Protein AF-A0A821ULM6-F1 (afdb_monomer)

Radius of gyration: 35.35 Å; Cα contacts (8 Å, |Δi|>4): 13; chains: 1; bounding box: 85×71×81 Å

Secondary structure (DSSP, 8-state):
-------------------------------------------PPPP------------TT--------STTSSPPP----TTTS---HHHHHHHHHHHHHHHS---HHHHGGGSPPPHHHHHHHHHHHHHTPPPPHHHHHHHHHTGGGS--

Structure (mmCIF, N/CA/C/O backbone):
data_AF-A0A821ULM6-F1
#
_entry.id   AF-A0A821ULM6-F1
#
loop_
_atom_site.group_PDB
_atom_site.id
_atom_site.type_symbol
_atom_site.label_atom_id
_atom_site.label_alt_id
_atom_site.label_comp_id
_atom_site.label_asym_id
_atom_site.label_entity_id
_atom_site.label_seq_id
_atom_site.pdbx_PDB_ins_code
_atom_site.Cartn_x
_atom_site.Cartn_y
_atom_site.Cartn_z
_atom_site.occupancy
_atom_site.B_iso_or_equiv
_atom_site.auth_seq_id
_atom_site.auth_comp_id
_atom_site.auth_asym_id
_atom_site.auth_atom_id
_atom_site.pdbx_PDB_model_num
ATOM 1 N N . MET A 1 1 ? 6.178 -43.538 38.430 1.00 50.41 1 MET A N 1
ATOM 2 C CA . MET A 1 1 ? 7.259 -44.445 37.994 1.00 50.41 1 MET A CA 1
ATOM 3 C C . MET A 1 1 ? 7.510 -44.186 36.512 1.00 50.41 1 MET A C 1
ATOM 5 O O . MET A 1 1 ? 6.567 -44.249 35.739 1.00 50.41 1 MET A O 1
ATOM 9 N N . SER A 1 2 ? 8.730 -43.741 36.197 1.00 48.50 2 SER A N 1
ATOM 10 C CA . SER A 1 2 ? 9.324 -43.345 34.893 1.00 48.50 2 SER A CA 1
ATOM 11 C C . SER A 1 2 ? 9.504 -44.540 33.921 1.00 48.50 2 SER A C 1
ATOM 13 O O . SER A 1 2 ? 9.147 -45.636 34.356 1.00 48.50 2 SER A O 1
ATOM 15 N N . PRO A 1 3 ? 10.109 -44.437 32.698 1.00 58.75 3 PRO A N 1
ATOM 16 C CA . PRO A 1 3 ? 10.791 -43.320 31.976 1.00 58.75 3 PRO A CA 1
ATOM 17 C C . PRO A 1 3 ? 10.237 -43.074 30.535 1.00 58.75 3 PRO A C 1
ATOM 19 O O . PRO A 1 3 ? 9.413 -43.843 30.066 1.00 58.75 3 PRO A O 1
ATOM 22 N N . VAL A 1 4 ? 10.431 -41.969 29.791 1.00 46.97 4 VAL A N 1
ATOM 23 C CA . VAL A 1 4 ? 11.577 -41.145 29.307 1.00 46.97 4 VAL A CA 1
ATOM 24 C C . VAL A 1 4 ? 12.513 -41.826 28.288 1.00 46.97 4 VAL A C 1
ATOM 26 O O . VAL A 1 4 ? 13.500 -42.440 28.670 1.00 46.97 4 VAL A O 1
ATOM 29 N N . THR A 1 5 ? 12.256 -41.569 26.995 1.00 54.44 5 THR A N 1
ATOM 30 C CA . THR A 1 5 ? 13.203 -41.507 25.848 1.00 54.44 5 THR A CA 1
ATOM 31 C C . THR A 1 5 ? 12.596 -40.497 24.849 1.00 54.44 5 THR A C 1
ATOM 33 O O . THR A 1 5 ? 11.414 -40.609 24.552 1.00 54.44 5 THR A O 1
ATOM 36 N N . GLY A 1 6 ? 13.214 -39.436 24.328 1.00 36.00 6 GLY A N 1
ATOM 37 C CA . GLY A 1 6 ? 14.605 -39.229 23.942 1.00 36.00 6 GLY A CA 1
ATOM 38 C C . GLY A 1 6 ? 14.689 -39.121 22.410 1.00 36.00 6 GLY A C 1
ATOM 39 O O . GLY A 1 6 ? 15.092 -40.078 21.766 1.00 36.00 6 GLY A O 1
ATOM 40 N N . SER A 1 7 ? 14.279 -37.990 21.817 1.00 43.22 7 SER A N 1
ATOM 41 C CA . SER A 1 7 ? 14.539 -37.668 20.401 1.00 43.22 7 SER A CA 1
ATOM 42 C C . SER A 1 7 ? 15.030 -36.226 20.286 1.00 43.22 7 SER A C 1
ATOM 44 O O . SER A 1 7 ? 14.297 -35.258 20.481 1.00 43.22 7 SER A O 1
ATOM 46 N N . THR A 1 8 ? 16.331 -36.121 20.050 1.00 39.12 8 THR A N 1
ATOM 47 C CA . THR A 1 8 ? 17.121 -34.921 19.807 1.00 39.12 8 THR A CA 1
ATOM 48 C C . THR A 1 8 ? 17.184 -34.655 18.304 1.00 39.12 8 THR A C 1
ATOM 50 O O . THR A 1 8 ? 17.662 -35.492 17.545 1.00 39.12 8 THR A O 1
ATOM 53 N N . SER A 1 9 ? 16.797 -33.456 17.864 1.00 37.47 9 SER A N 1
ATOM 54 C CA . SER A 1 9 ? 17.169 -32.948 16.538 1.00 37.47 9 SER A CA 1
ATOM 55 C C . SER A 1 9 ? 17.687 -31.511 16.627 1.00 37.47 9 SER A C 1
ATOM 57 O O . SER A 1 9 ? 16.928 -30.557 16.770 1.00 37.47 9 SER A O 1
ATOM 59 N N . ALA A 1 10 ? 19.016 -31.423 16.555 1.00 39.31 10 ALA A N 1
ATOM 60 C CA . ALA A 1 10 ? 19.834 -30.389 15.926 1.00 39.31 10 ALA A CA 1
ATOM 61 C C . ALA A 1 10 ? 19.463 -28.907 16.140 1.00 39.31 10 ALA A C 1
ATOM 63 O O . ALA A 1 10 ? 18.713 -28.286 15.389 1.00 39.31 10 ALA A O 1
ATOM 64 N N . THR A 1 11 ? 20.174 -28.295 17.084 1.00 35.53 11 THR A N 1
ATOM 65 C CA . THR A 1 11 ? 20.490 -26.867 17.109 1.00 35.53 11 THR A CA 1
ATOM 66 C C . THR A 1 11 ? 21.507 -26.527 16.012 1.00 35.53 11 THR A C 1
ATOM 68 O O . THR A 1 11 ? 22.626 -27.034 16.005 1.00 35.53 11 THR A O 1
ATOM 71 N N . LYS A 1 12 ? 21.163 -25.602 15.108 1.00 39.00 12 LYS A N 1
ATOM 72 C CA . LYS A 1 12 ? 22.141 -24.911 14.254 1.00 39.00 12 LYS A CA 1
ATOM 73 C C . LYS A 1 12 ? 22.426 -23.535 14.858 1.00 39.00 12 LYS A C 1
ATOM 75 O O . LYS A 1 12 ? 21.610 -22.624 14.760 1.00 39.00 12 LYS A O 1
ATOM 80 N N . LYS A 1 13 ? 23.590 -23.393 15.501 1.00 33.12 13 LYS A N 1
ATOM 81 C CA . LYS A 1 13 ? 24.208 -22.092 15.801 1.00 33.12 13 LYS A CA 1
ATOM 82 C C . LYS A 1 13 ? 24.701 -21.477 14.488 1.00 33.12 13 LYS A C 1
ATOM 84 O O . LYS A 1 13 ? 25.419 -22.130 13.734 1.00 33.12 13 LYS A O 1
ATOM 89 N N . THR A 1 14 ? 24.387 -20.210 14.230 1.00 33.06 14 THR A N 1
ATOM 90 C CA . THR A 1 14 ? 25.226 -19.352 13.383 1.00 33.06 14 THR A CA 1
ATOM 91 C C . THR A 1 14 ? 25.207 -17.925 13.922 1.00 33.06 14 THR A C 1
ATOM 93 O O . THR A 1 14 ? 24.203 -17.427 14.422 1.00 33.06 14 THR A O 1
ATOM 96 N N . THR A 1 15 ? 26.399 -17.356 13.890 1.00 34.97 15 THR A N 1
ATOM 97 C CA . THR A 1 15 ? 26.945 -16.227 14.628 1.00 34.97 15 THR A CA 1
ATOM 98 C C . THR A 1 15 ? 26.455 -14.867 14.134 1.00 34.97 15 THR A C 1
ATOM 100 O O . THR A 1 15 ? 26.254 -14.642 12.946 1.00 34.97 15 THR A O 1
ATOM 103 N N . THR A 1 16 ? 26.350 -13.934 15.076 1.00 31.30 16 THR A N 1
ATOM 104 C CA . THR A 1 16 ? 26.270 -12.485 14.890 1.00 31.30 16 THR A CA 1
ATOM 105 C C . THR A 1 16 ? 27.382 -11.959 13.978 1.00 31.30 16 THR A C 1
ATOM 107 O O . THR A 1 16 ? 28.561 -12.160 14.258 1.00 31.30 16 THR A O 1
ATOM 110 N N . THR A 1 17 ? 27.058 -11.147 12.972 1.00 31.28 17 THR A N 1
ATOM 111 C CA . THR A 1 17 ? 27.966 -10.057 12.583 1.00 31.28 17 THR A CA 1
ATOM 112 C C . THR A 1 17 ? 27.184 -8.861 12.065 1.00 31.28 17 THR A C 1
ATOM 114 O O . THR A 1 17 ? 26.425 -8.932 11.105 1.00 31.28 17 THR A O 1
ATOM 117 N N . LYS A 1 18 ? 27.373 -7.752 12.777 1.00 34.28 18 LYS A N 1
ATOM 118 C CA . LYS A 1 18 ? 26.990 -6.398 12.401 1.00 34.28 18 LYS A CA 1
ATOM 119 C C . LYS A 1 18 ? 27.877 -5.937 11.240 1.00 34.28 18 LYS A C 1
ATOM 121 O O . LYS A 1 18 ? 29.088 -6.133 11.288 1.00 34.28 18 LYS A O 1
ATOM 126 N N . THR A 1 19 ? 27.301 -5.249 10.264 1.00 27.25 19 THR A N 1
ATOM 127 C CA . THR A 1 19 ? 27.991 -4.261 9.410 1.00 27.25 19 THR A CA 1
ATOM 128 C C . THR A 1 19 ? 26.878 -3.416 8.777 1.00 27.25 19 THR A C 1
ATOM 130 O O . THR A 1 19 ? 26.114 -3.912 7.965 1.00 27.25 19 THR A O 1
ATOM 133 N N . ALA A 1 20 ? 26.502 -2.258 9.324 1.00 34.12 20 ALA A N 1
ATOM 134 C CA . ALA A 1 20 ? 27.209 -0.977 9.252 1.00 34.12 20 ALA A CA 1
ATOM 135 C C . ALA A 1 20 ? 27.548 -0.562 7.807 1.00 34.12 20 ALA A C 1
ATOM 137 O O . ALA A 1 20 ? 28.707 -0.541 7.410 1.00 34.12 20 ALA A O 1
ATOM 138 N N . THR A 1 21 ? 26.529 -0.199 7.025 1.00 27.67 21 THR A N 1
ATOM 139 C CA . THR A 1 21 ? 26.679 0.713 5.884 1.00 27.67 21 THR A CA 1
ATOM 140 C C . THR A 1 21 ? 26.597 2.151 6.388 1.00 27.67 21 THR A C 1
ATOM 142 O O . THR A 1 21 ? 25.512 2.712 6.526 1.00 27.67 21 THR A O 1
ATOM 145 N N . THR A 1 22 ? 27.769 2.727 6.654 1.00 27.03 22 THR A N 1
ATOM 146 C CA . THR A 1 22 ? 27.990 4.171 6.768 1.00 27.03 22 THR A CA 1
ATOM 147 C C . THR A 1 22 ? 29.134 4.541 5.832 1.00 27.03 22 THR A C 1
ATOM 149 O O . THR A 1 22 ? 30.292 4.341 6.176 1.00 27.03 22 THR A O 1
ATOM 152 N N . THR A 1 23 ? 28.819 5.120 4.679 1.00 29.14 23 THR A N 1
ATOM 153 C CA . THR A 1 23 ? 29.724 5.980 3.895 1.00 29.14 23 THR A CA 1
ATOM 154 C C . THR A 1 23 ? 28.837 7.008 3.187 1.00 29.14 23 THR A C 1
ATOM 156 O O . THR A 1 23 ? 28.154 6.698 2.218 1.00 29.14 23 THR A O 1
ATOM 159 N N . LYS A 1 24 ? 28.544 8.139 3.846 1.00 31.22 24 LYS A N 1
ATOM 160 C CA . LYS A 1 24 ? 29.230 9.441 3.684 1.00 31.22 24 LYS A CA 1
ATOM 161 C C . LYS A 1 24 ? 29.460 9.782 2.206 1.00 31.22 24 LYS A C 1
ATOM 163 O O . LYS A 1 24 ? 30.337 9.209 1.577 1.00 31.22 24 LYS A O 1
ATOM 168 N N . SER A 1 25 ? 28.581 10.5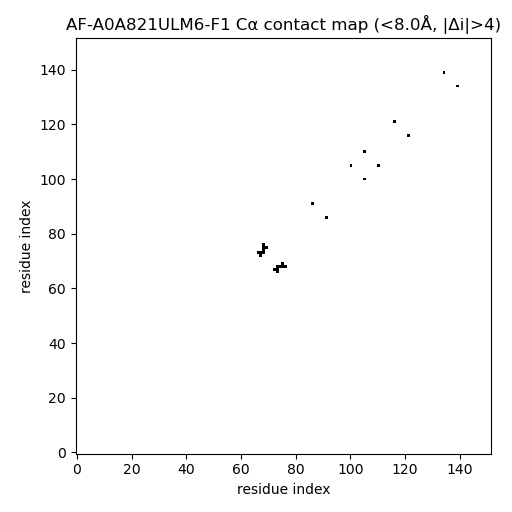64 1.580 1.00 30.22 25 SER A N 1
ATOM 169 C CA . SER A 1 25 ? 28.524 12.039 1.641 1.00 30.22 25 SER A CA 1
ATOM 170 C C . SER A 1 25 ? 29.836 12.697 1.203 1.00 30.22 25 SER A C 1
ATOM 172 O O . SER A 1 25 ? 30.755 12.895 1.996 1.00 30.22 25 SER A O 1
ATOM 174 N N . SER A 1 26 ? 29.875 13.039 -0.080 1.00 25.23 26 SER A N 1
ATOM 175 C CA . SER A 1 26 ? 30.798 13.963 -0.727 1.00 25.23 26 SER A CA 1
ATOM 176 C C . SER A 1 26 ? 30.478 15.406 -0.329 1.00 25.23 26 SER A C 1
ATOM 178 O O . SER A 1 26 ? 29.399 15.892 -0.667 1.00 25.23 26 SER A O 1
ATOM 180 N N . ALA A 1 27 ? 31.397 16.089 0.355 1.00 29.98 27 ALA A N 1
ATOM 181 C CA . ALA A 1 27 ? 31.400 17.547 0.482 1.00 29.98 27 ALA A CA 1
ATOM 182 C C . ALA A 1 27 ? 32.767 18.049 1.000 1.00 29.98 27 ALA A C 1
ATOM 184 O O . ALA A 1 27 ? 33.193 17.621 2.067 1.00 29.98 27 ALA A O 1
ATOM 185 N N . THR A 1 28 ? 33.382 18.965 0.230 1.00 26.44 28 THR A N 1
ATOM 186 C CA . THR A 1 28 ? 34.182 20.139 0.674 1.00 26.44 28 THR A CA 1
ATOM 187 C C . THR A 1 28 ? 35.485 19.840 1.455 1.00 26.44 28 THR A C 1
ATOM 189 O O . THR A 1 28 ? 35.471 19.235 2.512 1.00 26.44 28 THR A O 1
ATOM 192 N N . GLY A 1 29 ? 36.702 20.208 1.039 1.00 27.02 29 GLY A N 1
ATOM 193 C CA . GLY A 1 29 ? 37.140 21.472 0.454 1.00 27.02 29 GLY A CA 1
ATOM 194 C C . GLY A 1 29 ? 37.461 22.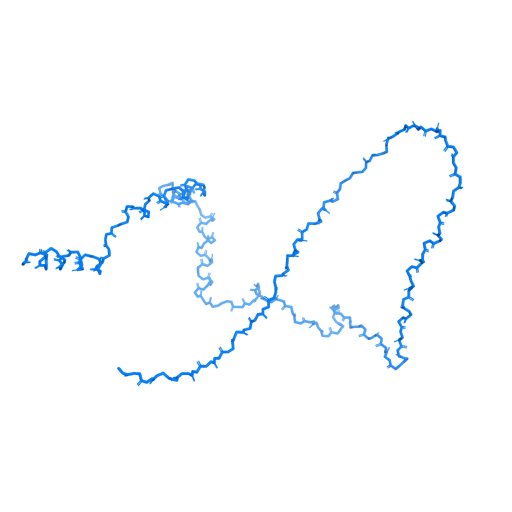517 1.535 1.00 27.02 29 GLY A C 1
ATOM 195 O O . GLY A 1 29 ? 36.653 23.415 1.716 1.00 27.02 29 GLY A O 1
ATOM 196 N N . LYS A 1 30 ? 38.602 22.439 2.247 1.00 30.27 30 LYS A N 1
ATOM 197 C CA . LYS A 1 30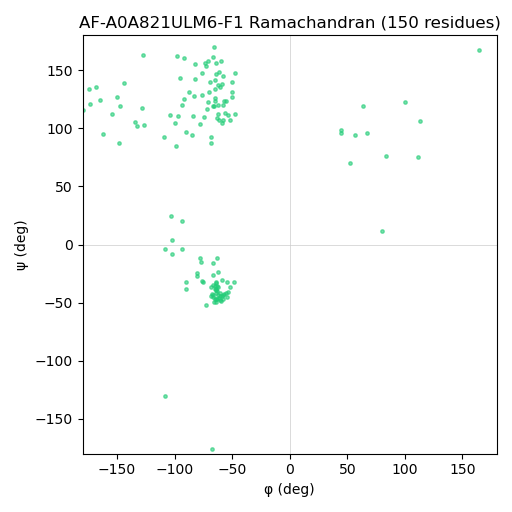 ? 39.309 23.632 2.777 1.00 30.27 30 LYS A CA 1
ATOM 198 C C . LYS A 1 30 ? 40.663 23.303 3.417 1.00 30.27 30 LYS A C 1
ATOM 200 O O . LYS A 1 30 ? 40.748 22.565 4.391 1.00 30.27 30 LYS A O 1
ATOM 205 N N . THR A 1 31 ? 41.701 23.918 2.869 1.00 28.83 31 THR A N 1
ATOM 206 C CA . THR A 1 31 ? 43.050 24.099 3.416 1.00 28.83 31 THR A CA 1
ATOM 207 C C . THR A 1 31 ? 43.096 25.305 4.353 1.00 28.83 31 THR A C 1
ATOM 209 O O . THR A 1 31 ? 42.740 26.394 3.920 1.00 28.83 31 THR A O 1
ATOM 212 N N . THR A 1 32 ? 43.597 25.116 5.576 1.00 31.28 32 THR A N 1
ATOM 213 C CA . THR A 1 32 ? 44.189 26.104 6.513 1.00 31.28 32 THR A CA 1
ATOM 214 C C . THR A 1 32 ? 44.722 25.275 7.691 1.00 31.28 32 THR A C 1
ATOM 216 O O . THR A 1 32 ? 43.990 24.413 8.157 1.00 31.28 32 THR A O 1
ATOM 219 N N . GLY A 1 33 ? 45.911 25.391 8.271 1.00 27.92 33 GLY A N 1
ATOM 220 C CA . GLY A 1 33 ? 47.050 26.297 8.206 1.00 27.92 33 GLY A CA 1
ATOM 221 C C . GLY A 1 33 ? 47.903 26.012 9.464 1.00 27.92 33 GLY A C 1
ATOM 222 O O . GLY A 1 33 ? 47.422 25.357 10.387 1.00 27.92 33 GLY A O 1
ATOM 223 N N . GLY A 1 34 ? 49.133 26.528 9.526 1.00 25.31 34 GLY A N 1
ATOM 224 C CA . GLY A 1 34 ? 49.791 26.834 10.808 1.00 25.31 34 GLY A CA 1
ATOM 225 C C . GLY A 1 34 ? 50.821 25.834 11.346 1.00 25.31 34 GLY A C 1
ATOM 226 O O . GLY A 1 34 ? 50.539 24.668 11.572 1.00 25.31 34 GLY A O 1
ATOM 227 N N . ALA A 1 35 ? 52.030 26.343 11.571 1.00 31.98 35 ALA A N 1
ATOM 228 C CA . ALA A 1 35 ? 53.256 25.656 11.957 1.00 31.98 35 ALA A CA 1
ATOM 229 C C . ALA A 1 35 ? 53.329 25.170 13.418 1.00 31.98 35 ALA A C 1
ATOM 231 O O . ALA A 1 35 ? 52.817 25.828 14.315 1.00 31.98 35 ALA A O 1
ATOM 232 N N . LEU A 1 36 ? 54.160 24.145 13.665 1.00 34.19 36 LEU A N 1
ATOM 233 C CA . LEU A 1 36 ? 55.119 24.159 14.780 1.00 34.19 36 LEU A CA 1
ATOM 234 C C . LEU A 1 36 ? 56.315 23.232 14.486 1.00 34.19 36 LEU A C 1
ATOM 236 O O . LEU A 1 36 ? 56.189 22.012 14.425 1.00 34.19 36 LE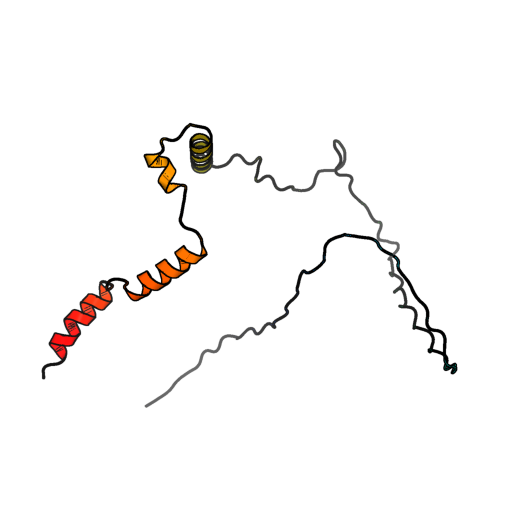U A O 1
ATOM 240 N N . ARG A 1 37 ? 57.501 23.825 14.300 1.00 40.72 37 ARG A N 1
ATOM 241 C CA . ARG A 1 37 ? 58.794 23.124 14.246 1.00 40.72 37 ARG A CA 1
ATOM 242 C C . ARG A 1 37 ? 59.404 23.135 15.648 1.00 40.72 37 ARG A C 1
ATOM 244 O O . ARG A 1 37 ? 59.719 24.216 16.138 1.00 40.72 37 ARG A O 1
ATOM 251 N N . LYS A 1 38 ? 59.666 21.969 16.251 1.00 33.97 38 LYS A N 1
ATOM 252 C CA . LYS A 1 38 ? 60.757 21.783 17.231 1.00 33.97 38 LYS A CA 1
ATOM 253 C C . LYS A 1 38 ? 61.001 20.299 17.526 1.00 33.97 38 LYS A C 1
ATOM 255 O O . LYS A 1 38 ? 60.060 19.570 17.799 1.00 33.97 38 LYS A O 1
ATOM 260 N N . GLY A 1 39 ? 62.274 19.898 17.562 1.00 33.41 39 GLY A N 1
ATOM 261 C CA . GLY A 1 39 ? 62.727 18.768 18.387 1.00 33.41 39 GLY A CA 1
ATOM 262 C C . GLY A 1 39 ? 63.217 17.525 17.643 1.00 33.41 39 GLY A C 1
ATOM 263 O O . GLY A 1 39 ? 62.440 16.744 17.121 1.00 33.41 39 GLY A O 1
ATOM 264 N N . LYS A 1 40 ? 64.538 17.333 17.652 1.00 43.81 40 LYS A N 1
ATOM 265 C CA . LYS A 1 40 ? 65.304 16.196 17.123 1.00 43.81 40 LYS A CA 1
ATOM 266 C C . LYS A 1 40 ? 64.907 14.855 17.769 1.00 43.81 40 LYS A C 1
ATOM 268 O O . LYS A 1 40 ? 64.881 14.773 18.991 1.00 43.81 40 LYS A O 1
ATOM 273 N N . LYS A 1 41 ? 64.794 13.793 16.961 1.00 44.44 41 LYS A N 1
ATOM 274 C CA . LYS A 1 41 ? 65.630 12.567 17.009 1.00 44.44 41 LYS A CA 1
ATOM 275 C C . LYS A 1 41 ? 65.178 11.603 15.906 1.00 44.44 41 LYS A C 1
ATOM 277 O O . LYS A 1 41 ? 64.048 11.129 15.901 1.00 44.44 41 LYS A O 1
ATOM 282 N N . LYS A 1 42 ? 66.074 11.347 14.948 1.00 52.88 42 LYS A N 1
ATOM 283 C CA . LYS A 1 42 ? 65.908 10.306 13.933 1.00 52.88 42 LYS A CA 1
ATOM 284 C C . LYS A 1 42 ? 65.954 8.942 14.613 1.00 52.88 42 LYS A C 1
ATOM 286 O O . LYS A 1 42 ? 66.983 8.579 15.170 1.00 52.88 42 LYS A O 1
ATOM 291 N N . ILE A 1 43 ? 64.872 8.190 14.493 1.00 44.78 43 ILE A N 1
ATOM 292 C CA . ILE A 1 43 ? 64.887 6.731 14.544 1.00 44.78 43 ILE A CA 1
ATOM 293 C C . ILE A 1 43 ? 64.139 6.322 13.281 1.00 44.78 43 ILE A C 1
ATOM 295 O O . ILE A 1 43 ? 63.006 6.751 13.065 1.00 44.78 43 ILE A O 1
ATOM 299 N N . ALA A 1 44 ? 64.827 5.630 12.377 1.00 52.88 44 ALA A N 1
ATOM 300 C CA . ALA A 1 44 ? 64.265 5.237 11.096 1.00 52.88 44 ALA A CA 1
ATOM 301 C C . ALA A 1 44 ? 63.005 4.392 11.330 1.00 52.88 44 ALA A C 1
ATOM 303 O O . ALA A 1 44 ? 63.069 3.343 11.968 1.00 52.88 44 ALA A O 1
ATOM 304 N N . ALA A 1 45 ? 61.860 4.850 10.821 1.00 60.25 45 ALA A N 1
ATOM 305 C CA . ALA A 1 45 ? 60.704 3.985 10.669 1.00 60.25 45 ALA A CA 1
ATOM 306 C C . ALA A 1 45 ? 61.103 2.869 9.696 1.00 60.25 45 ALA A C 1
ATOM 308 O O . ALA A 1 45 ? 61.510 3.149 8.566 1.00 60.25 45 ALA A O 1
ATOM 309 N N . ALA A 1 46 ? 61.040 1.620 10.160 1.00 64.88 46 ALA A N 1
ATOM 310 C CA . ALA A 1 46 ? 61.252 0.446 9.327 1.00 64.88 46 ALA A CA 1
ATOM 311 C C . ALA A 1 46 ? 60.376 0.548 8.063 1.00 64.88 46 ALA A C 1
ATOM 313 O O . ALA A 1 46 ? 59.232 1.008 8.162 1.00 64.88 46 ALA A O 1
ATOM 314 N N . PRO A 1 47 ? 60.887 0.157 6.882 1.00 60.12 47 PRO A N 1
ATOM 315 C CA . PRO A 1 47 ? 60.154 0.316 5.639 1.00 60.12 47 PRO A CA 1
ATOM 316 C C . PRO A 1 47 ? 58.810 -0.401 5.751 1.00 60.12 47 PRO A C 1
ATOM 318 O O . PRO A 1 47 ? 58.744 -1.596 6.051 1.00 60.12 47 PRO A O 1
ATOM 321 N N . LEU A 1 48 ? 57.737 0.362 5.532 1.00 61.44 48 LEU A N 1
ATOM 322 C CA . LEU A 1 48 ? 56.392 -0.154 5.333 1.00 61.44 48 LEU A CA 1
ATOM 323 C C . LEU A 1 48 ? 56.495 -1.291 4.319 1.00 61.44 48 LEU A C 1
ATOM 325 O O . LEU A 1 48 ? 56.835 -1.050 3.161 1.00 61.44 48 LEU A O 1
ATOM 329 N N . LYS A 1 49 ? 56.240 -2.526 4.768 1.00 60.50 49 LYS A N 1
ATOM 330 C CA . LYS A 1 49 ? 56.078 -3.679 3.884 1.00 60.50 49 LYS A CA 1
ATOM 331 C C . LYS A 1 49 ? 55.043 -3.274 2.844 1.00 60.50 49 LYS A C 1
ATOM 333 O O . LYS A 1 49 ? 53.863 -3.122 3.168 1.00 60.50 49 LYS A O 1
ATOM 338 N N . SER A 1 50 ? 55.510 -3.041 1.621 1.00 61.41 50 SER A N 1
ATOM 339 C CA . SER A 1 50 ? 54.655 -2.878 0.462 1.00 61.41 50 SER A CA 1
ATOM 340 C C . SER A 1 50 ? 53.699 -4.060 0.467 1.00 61.41 50 SER A C 1
ATOM 342 O O . SER A 1 50 ? 54.092 -5.216 0.640 1.00 61.41 50 SER A O 1
ATOM 344 N N . LYS A 1 51 ? 52.407 -3.753 0.394 1.00 64.06 51 LYS A N 1
ATOM 345 C CA . LYS A 1 51 ? 51.367 -4.761 0.264 1.00 64.06 51 LYS A CA 1
ATOM 346 C C . LYS A 1 51 ? 51.707 -5.512 -1.017 1.00 64.06 51 LYS A C 1
ATOM 348 O O . LYS A 1 51 ? 51.597 -4.938 -2.094 1.00 64.06 51 LYS A O 1
ATOM 353 N N . ALA A 1 52 ? 52.236 -6.725 -0.877 1.00 59.50 52 ALA A N 1
ATOM 354 C CA . ALA A 1 52 ? 52.622 -7.542 -2.009 1.00 59.50 52 ALA A CA 1
ATOM 355 C C . ALA A 1 52 ? 51.381 -7.700 -2.886 1.00 59.50 52 ALA A C 1
ATOM 357 O O . ALA A 1 52 ? 50.382 -8.281 -2.456 1.00 59.50 52 ALA A O 1
ATOM 358 N N . GLU A 1 53 ? 51.417 -7.122 -4.084 1.00 64.94 53 GLU A N 1
ATOM 359 C CA . GLU A 1 53 ? 50.419 -7.406 -5.097 1.00 64.94 53 GLU A CA 1
ATOM 360 C C . GLU A 1 53 ? 50.529 -8.895 -5.393 1.00 64.94 53 GLU A C 1
ATOM 362 O O . GLU A 1 53 ? 51.509 -9.377 -5.965 1.00 64.94 53 GLU A O 1
ATOM 367 N N . SER A 1 54 ? 49.540 -9.650 -4.923 1.00 63.03 54 SER A N 1
ATOM 368 C CA . SER A 1 54 ? 49.397 -11.049 -5.279 1.00 63.03 54 SER A CA 1
ATOM 369 C C . SER A 1 54 ? 49.281 -11.108 -6.799 1.00 63.03 54 SER A C 1
ATOM 371 O O . SER A 1 54 ? 48.257 -10.700 -7.357 1.00 63.03 54 SER A O 1
ATOM 373 N N . LYS A 1 55 ? 50.343 -11.572 -7.465 1.00 66.06 55 LYS A N 1
ATOM 374 C CA . LYS A 1 55 ? 50.351 -11.825 -8.906 1.00 66.06 55 LYS A CA 1
ATOM 375 C C . LYS A 1 55 ? 49.167 -12.742 -9.200 1.00 66.06 55 LYS A C 1
ATOM 377 O O . LYS A 1 55 ? 49.137 -13.882 -8.739 1.00 66.06 55 LYS A O 1
ATOM 382 N N . LYS A 1 56 ? 48.152 -12.226 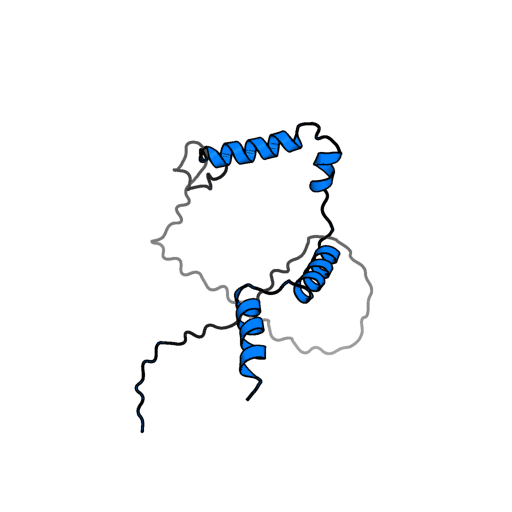-9.899 1.00 68.25 56 LYS A N 1
ATOM 383 C CA . LYS A 1 56 ? 47.023 -13.038 -10.355 1.00 68.25 56 LYS A CA 1
ATOM 384 C C . LYS A 1 56 ? 47.598 -14.060 -11.327 1.00 68.25 56 LYS A C 1
ATOM 386 O O . LYS A 1 56 ? 48.030 -13.689 -12.411 1.00 68.25 56 LYS A O 1
ATOM 391 N N . ILE A 1 57 ? 47.646 -15.321 -10.914 1.00 68.25 57 ILE A N 1
ATOM 392 C CA . ILE A 1 57 ? 48.021 -16.444 -11.772 1.00 68.25 57 ILE A CA 1
ATOM 393 C C . ILE A 1 57 ? 46.888 -16.592 -12.794 1.00 68.25 57 ILE A C 1
ATOM 395 O O . ILE A 1 57 ? 45.890 -17.265 -12.547 1.00 68.25 57 ILE A O 1
ATOM 399 N N . THR A 1 58 ? 46.968 -15.861 -13.903 1.00 69.06 58 THR A N 1
ATOM 400 C CA . THR A 1 58 ? 46.016 -15.971 -15.008 1.00 69.06 58 THR A CA 1
ATOM 401 C C . THR A 1 58 ? 46.458 -17.116 -15.897 1.00 69.06 58 THR A C 1
ATOM 403 O O . THR A 1 58 ? 47.493 -17.036 -16.553 1.00 69.06 58 THR A O 1
ATOM 406 N N . ASN A 1 59 ? 45.682 -18.197 -15.884 1.00 80.94 59 ASN A N 1
ATOM 407 C CA . ASN A 1 59 ? 45.884 -19.317 -16.788 1.00 80.94 59 ASN A CA 1
ATOM 408 C C . ASN A 1 59 ? 45.636 -18.834 -18.238 1.00 80.94 59 ASN A C 1
ATOM 410 O O . ASN A 1 59 ? 44.549 -18.315 -18.509 1.00 80.94 59 ASN A O 1
ATOM 414 N N . PRO A 1 60 ? 46.615 -18.988 -19.151 1.00 81.75 60 PRO A N 1
ATOM 415 C CA . PRO A 1 60 ? 46.552 -18.484 -20.527 1.00 81.75 60 PRO A CA 1
ATOM 416 C C . PRO A 1 60 ? 45.440 -19.117 -21.376 1.00 81.75 60 PRO A C 1
ATOM 418 O O . PRO A 1 60 ? 45.135 -18.609 -22.447 1.00 81.75 60 PRO A O 1
ATOM 421 N N . LEU A 1 61 ? 44.807 -20.194 -20.903 1.00 86.88 61 LEU A N 1
ATOM 422 C CA . LEU A 1 61 ? 43.668 -20.831 -21.567 1.00 86.88 61 LEU A CA 1
ATOM 423 C C . LEU A 1 61 ? 42.341 -20.068 -21.381 1.00 86.88 61 LEU A C 1
ATOM 425 O O . LEU A 1 61 ? 41.375 -20.356 -22.085 1.00 86.88 61 LEU A O 1
ATOM 429 N N . TYR A 1 62 ? 42.255 -19.120 -20.436 1.00 82.94 62 TYR A N 1
ATOM 430 C CA . TYR A 1 62 ? 41.027 -18.359 -20.180 1.00 82.94 62 TYR A CA 1
ATOM 431 C C . TYR A 1 62 ? 41.101 -16.937 -20.740 1.00 82.94 62 TYR A C 1
ATOM 433 O O . TYR A 1 62 ? 41.783 -16.065 -20.202 1.00 82.94 62 TYR A O 1
ATOM 441 N N . GLU A 1 63 ? 40.299 -16.675 -21.768 1.00 84.06 63 GLU A N 1
ATOM 442 C CA . GLU A 1 63 ? 40.099 -15.341 -22.333 1.00 84.06 63 GLU A CA 1
ATOM 443 C C . GLU A 1 63 ? 38.862 -14.656 -21.736 1.00 84.06 63 GLU A C 1
ATOM 445 O O . GLU A 1 63 ? 37.810 -15.270 -21.528 1.00 84.06 63 GLU A O 1
ATOM 450 N N . LYS A 1 64 ? 38.937 -13.338 -21.522 1.00 86.38 64 LYS A N 1
ATOM 451 C CA . LYS A 1 64 ? 37.769 -12.541 -21.133 1.00 86.38 64 LYS A CA 1
ATOM 452 C C . LYS A 1 64 ? 36.893 -12.261 -22.358 1.00 86.38 64 LYS A C 1
ATOM 454 O O . LYS A 1 64 ? 37.173 -11.346 -23.124 1.00 86.38 64 LYS A O 1
ATOM 459 N N . ARG A 1 65 ? 35.777 -12.979 -22.486 1.00 86.88 65 ARG A N 1
ATOM 460 C CA . ARG A 1 65 ? 34.760 -12.745 -23.529 1.00 86.88 65 ARG A CA 1
ATOM 461 C C . ARG A 1 65 ? 33.594 -11.926 -22.981 1.00 86.88 65 ARG A C 1
ATOM 463 O O . ARG A 1 65 ? 32.604 -12.473 -22.496 1.00 86.88 65 ARG A O 1
ATOM 470 N N . ALA A 1 66 ? 33.739 -10.603 -22.989 1.00 90.12 66 ALA A N 1
ATOM 471 C CA . ALA A 1 66 ? 32.655 -9.706 -22.597 1.00 90.12 66 ALA A CA 1
ATOM 472 C C . ALA A 1 66 ? 31.612 -9.618 -23.722 1.00 90.12 66 ALA A C 1
ATOM 474 O O . ALA A 1 66 ? 31.965 -9.347 -24.864 1.00 90.12 66 ALA A O 1
ATOM 475 N N . LYS A 1 67 ? 30.338 -9.838 -23.386 1.00 92.50 67 LYS A N 1
ATOM 476 C CA . LYS A 1 67 ? 29.211 -9.692 -24.318 1.00 92.50 67 LYS A CA 1
ATOM 477 C C . LYS A 1 67 ? 28.788 -8.229 -24.425 1.00 92.50 67 LYS A C 1
ATOM 479 O O . LYS A 1 67 ? 28.774 -7.521 -23.415 1.00 92.50 67 LYS A O 1
ATOM 484 N N . ASN A 1 68 ? 28.414 -7.792 -25.621 1.00 94.56 68 ASN A N 1
ATOM 485 C CA . ASN A 1 68 ? 27.889 -6.459 -25.882 1.00 94.56 68 ASN A CA 1
ATOM 486 C C . ASN A 1 68 ? 26.354 -6.495 -25.904 1.00 94.56 68 ASN A C 1
ATOM 488 O O . ASN A 1 68 ? 25.756 -7.025 -26.829 1.00 94.56 68 ASN A O 1
ATOM 492 N N . PHE A 1 69 ? 25.709 -5.900 -24.898 1.00 94.62 69 PHE A N 1
ATOM 493 C CA . PHE A 1 69 ? 24.243 -5.875 -24.762 1.00 94.62 69 PHE A CA 1
ATOM 494 C C . PHE A 1 69 ? 23.584 -4.619 -25.360 1.00 94.62 69 PHE A C 1
ATOM 496 O O . PHE A 1 69 ? 22.480 -4.248 -24.950 1.00 94.62 69 PHE A O 1
ATOM 503 N N . GLY A 1 70 ? 24.281 -3.924 -26.265 1.00 94.25 70 GLY A N 1
ATOM 504 C CA . GLY A 1 70 ? 23.725 -2.826 -27.050 1.00 94.25 70 GLY A CA 1
ATOM 505 C C . GLY A 1 70 ? 22.625 -3.284 -28.014 1.00 94.25 70 GLY A C 1
ATOM 506 O O . GLY A 1 70 ? 22.392 -4.475 -28.222 1.00 94.25 70 GLY A O 1
ATOM 507 N N . ILE A 1 71 ? 21.926 -2.322 -28.613 1.00 94.44 71 ILE A N 1
ATOM 508 C CA . ILE A 1 71 ? 20.858 -2.597 -29.582 1.00 94.44 71 ILE A CA 1
ATOM 509 C C . ILE A 1 71 ? 21.475 -3.274 -30.820 1.00 94.44 71 ILE A C 1
ATOM 511 O O . ILE A 1 71 ? 22.424 -2.747 -31.395 1.00 94.44 71 ILE A O 1
ATOM 515 N N . GLY A 1 72 ? 20.947 -4.436 -31.219 1.00 94.81 72 GLY A N 1
ATOM 516 C CA . GLY A 1 72 ? 21.391 -5.172 -32.415 1.00 94.81 72 GLY A CA 1
ATOM 517 C C . GLY A 1 72 ? 22.667 -6.010 -32.256 1.00 94.81 72 GLY A C 1
ATOM 518 O O . GLY A 1 72 ? 23.209 -6.453 -33.261 1.00 94.81 72 GLY A O 1
ATOM 519 N N . GLN A 1 73 ? 23.155 -6.207 -31.028 1.00 93.69 73 GLN A N 1
ATOM 520 C CA . GLN A 1 73 ? 24.354 -7.001 -30.727 1.00 93.69 73 GLN A CA 1
ATOM 521 C C . GLN A 1 73 ? 23.958 -8.326 -30.043 1.00 93.69 73 GLN A C 1
ATOM 523 O O . GLN A 1 73 ? 23.062 -9.025 -30.517 1.00 93.69 73 GLN A O 1
ATOM 528 N N . ASP A 1 74 ? 24.585 -8.685 -28.921 1.00 94.25 74 ASP A N 1
ATOM 529 C CA . ASP A 1 74 ? 24.294 -9.928 -28.207 1.00 94.25 74 ASP A CA 1
ATOM 530 C C . ASP A 1 74 ? 22.925 -9.906 -27.507 1.00 94.25 74 ASP A C 1
ATOM 532 O O . ASP A 1 74 ? 22.385 -8.859 -27.135 1.00 94.25 74 ASP A O 1
ATOM 536 N N . ILE A 1 75 ? 22.384 -11.103 -27.237 1.00 94.00 75 ILE A N 1
ATOM 537 C CA . ILE A 1 75 ? 21.123 -11.276 -26.502 1.00 94.00 75 ILE A CA 1
ATOM 538 C C . ILE A 1 75 ? 21.202 -10.567 -25.149 1.00 94.00 75 ILE A C 1
ATOM 540 O O . ILE A 1 75 ? 22.045 -10.871 -24.299 1.00 94.00 75 ILE A O 1
ATOM 544 N N . GLN A 1 76 ? 20.259 -9.656 -24.930 1.00 93.69 76 GLN A N 1
ATOM 545 C CA . GLN A 1 76 ? 20.186 -8.886 -23.703 1.00 93.69 76 GLN A CA 1
ATOM 546 C C . GLN A 1 76 ? 19.889 -9.790 -22.498 1.00 93.69 76 GLN A C 1
ATOM 548 O O . GLN A 1 76 ? 19.061 -10.701 -22.555 1.00 93.69 76 GLN A O 1
ATOM 553 N N . HIS A 1 77 ? 20.526 -9.499 -21.365 1.00 94.25 77 HIS A N 1
ATOM 554 C CA . HIS A 1 77 ? 20.254 -10.205 -20.117 1.00 94.25 77 HIS A CA 1
ATOM 555 C C . HIS A 1 77 ? 18.780 -10.067 -19.689 1.00 94.25 77 HIS A C 1
ATOM 557 O O . HIS A 1 77 ? 18.075 -9.113 -20.055 1.00 94.25 77 HIS A O 1
ATOM 563 N N . LYS A 1 78 ? 18.321 -11.011 -18.858 1.00 95.12 78 LYS A N 1
ATOM 564 C CA . LYS A 1 78 ? 17.002 -10.951 -18.215 1.00 95.12 78 LYS A CA 1
ATOM 565 C C . LYS A 1 78 ? 16.949 -9.718 -17.307 1.00 95.12 78 LYS A C 1
ATOM 567 O O . LYS A 1 78 ? 17.665 -9.662 -16.312 1.00 95.12 78 LYS A O 1
ATOM 572 N N . ARG A 1 79 ? 16.130 -8.730 -17.669 1.00 93.69 79 ARG A N 1
ATOM 573 C CA . ARG A 1 79 ? 15.900 -7.509 -16.879 1.00 93.69 79 ARG A CA 1
ATOM 574 C C . ARG A 1 79 ? 14.632 -7.633 -16.050 1.00 93.69 79 ARG A C 1
ATOM 576 O O . ARG A 1 79 ? 13.772 -8.456 -16.360 1.00 93.69 79 ARG A O 1
ATOM 583 N N . ASP A 1 80 ? 14.499 -6.786 -15.038 1.00 96.00 80 ASP A N 1
ATOM 584 C CA . ASP A 1 80 ? 13.239 -6.675 -14.317 1.00 96.00 80 ASP A CA 1
ATOM 585 C C . ASP A 1 80 ? 12.144 -6.103 -15.239 1.00 96.00 80 ASP A C 1
ATOM 587 O O . ASP A 1 80 ? 12.256 -4.993 -15.766 1.00 96.00 80 ASP A O 1
ATOM 591 N N . LEU A 1 81 ? 11.089 -6.891 -15.453 1.00 96.31 81 LEU A N 1
ATOM 592 C CA . LEU A 1 81 ? 9.936 -6.540 -16.280 1.00 96.31 81 LEU A CA 1
ATOM 593 C C . LEU A 1 81 ? 8.720 -6.116 -15.447 1.00 96.31 81 LEU A C 1
ATOM 595 O O . LEU A 1 81 ? 7.681 -5.827 -16.032 1.00 96.31 81 LEU A O 1
ATOM 599 N N . THR A 1 82 ? 8.812 -6.027 -14.115 1.00 93.94 82 THR A N 1
ATOM 600 C CA . THR A 1 82 ? 7.678 -5.730 -13.210 1.00 93.94 82 THR A CA 1
ATOM 601 C C . THR A 1 82 ? 6.823 -4.529 -13.636 1.00 93.94 82 THR A C 1
ATOM 603 O O . THR A 1 82 ? 5.607 -4.530 -13.440 1.00 93.94 82 THR A O 1
ATOM 606 N N . ARG A 1 83 ? 7.416 -3.508 -14.265 1.00 94.12 83 ARG A N 1
ATOM 607 C CA . ARG A 1 83 ? 6.688 -2.340 -14.797 1.00 94.12 83 ARG A CA 1
ATOM 608 C C . ARG A 1 83 ? 5.913 -2.612 -16.092 1.00 94.12 83 ARG A C 1
ATOM 610 O O . ARG A 1 83 ? 4.876 -1.991 -16.298 1.00 94.12 83 ARG A O 1
ATOM 617 N N . PHE A 1 84 ? 6.414 -3.501 -16.946 1.00 94.75 84 PHE A N 1
ATOM 618 C CA . PHE A 1 84 ? 5.890 -3.787 -18.290 1.00 94.75 84 PHE A CA 1
ATOM 619 C C . PHE A 1 84 ? 5.067 -5.079 -18.358 1.00 94.75 84 PHE A C 1
ATOM 621 O O . PHE A 1 84 ? 4.441 -5.368 -19.374 1.00 94.75 84 PHE A O 1
ATOM 628 N N . VAL A 1 85 ? 5.053 -5.859 -17.276 1.00 95.94 85 VAL A N 1
ATOM 629 C CA . VAL A 1 85 ? 4.209 -7.046 -17.149 1.00 95.94 85 VAL A CA 1
ATOM 630 C C . VAL A 1 85 ? 2.739 -6.649 -17.249 1.00 95.94 85 VAL A C 1
ATOM 632 O O . VAL A 1 85 ? 2.265 -5.709 -16.603 1.00 95.94 85 VAL A O 1
ATOM 635 N N . LYS A 1 86 ? 1.983 -7.427 -18.025 1.00 95.75 86 LYS A N 1
ATOM 636 C CA . LYS A 1 86 ? 0.524 -7.367 -18.030 1.00 95.75 86 LYS A CA 1
ATOM 637 C C . LYS A 1 86 ? -0.003 -7.887 -16.689 1.00 95.75 86 LYS A C 1
ATOM 639 O O . LYS A 1 86 ? -0.199 -9.083 -16.506 1.00 95.75 86 LYS A O 1
ATOM 644 N N . TRP A 1 87 ? -0.215 -6.973 -15.745 1.00 95.94 87 TRP A N 1
ATOM 645 C CA . TRP A 1 87 ? -0.719 -7.313 -14.415 1.00 95.94 87 TRP A CA 1
ATOM 646 C C . TRP A 1 87 ? -2.146 -7.900 -14.466 1.00 95.94 87 TRP A C 1
ATOM 648 O O . TRP A 1 87 ? -2.966 -7.453 -15.284 1.00 95.94 87 TRP A O 1
ATOM 658 N N . PRO A 1 88 ? -2.480 -8.840 -13.556 1.00 97.69 88 PRO A N 1
ATOM 659 C CA . PRO A 1 88 ? -3.840 -9.329 -13.351 1.00 97.69 88 PRO A CA 1
ATOM 660 C C . PRO A 1 88 ? -4.871 -8.200 -13.249 1.00 97.69 88 PRO A C 1
ATOM 662 O O . PRO A 1 88 ? -4.587 -7.108 -12.747 1.00 97.69 88 PRO A O 1
ATOM 665 N N . GLN A 1 89 ? -6.092 -8.457 -13.724 1.00 97.56 89 GLN A N 1
ATOM 666 C CA . GLN A 1 89 ? -7.129 -7.430 -13.863 1.00 97.56 89 GLN A CA 1
ATOM 667 C C . GLN A 1 89 ? -7.455 -6.709 -12.551 1.00 97.56 89 GLN A C 1
ATOM 669 O O . GLN A 1 89 ? -7.534 -5.483 -12.540 1.00 97.56 89 GLN A O 1
ATOM 674 N N . TYR A 1 90 ? -7.563 -7.436 -11.439 1.00 98.00 90 TYR A N 1
ATOM 675 C CA . TYR A 1 90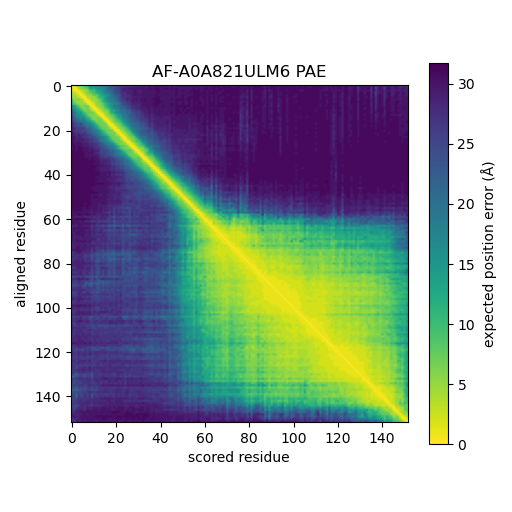 ? -7.882 -6.843 -10.139 1.00 98.00 90 TYR A CA 1
ATOM 676 C C . TYR A 1 90 ? -6.816 -5.839 -9.670 1.00 98.00 90 TYR A C 1
ATOM 678 O O . TYR A 1 90 ? -7.158 -4.787 -9.135 1.00 98.00 90 TYR A O 1
ATOM 686 N N . ILE A 1 91 ? -5.531 -6.097 -9.946 1.00 97.44 91 ILE A N 1
ATOM 687 C CA . ILE A 1 91 ? -4.432 -5.176 -9.608 1.00 97.44 91 ILE A CA 1
ATOM 688 C C . ILE A 1 91 ? -4.536 -3.904 -10.447 1.00 97.44 91 ILE A C 1
ATOM 690 O O . ILE A 1 91 ? -4.360 -2.801 -9.927 1.00 97.44 91 ILE A O 1
ATOM 694 N N . ARG A 1 92 ? -4.845 -4.040 -11.743 1.00 96.75 92 ARG A N 1
ATOM 695 C CA . ARG A 1 92 ? -5.028 -2.888 -12.638 1.00 96.75 92 ARG A CA 1
ATOM 696 C C . ARG A 1 92 ? -6.159 -1.988 -12.146 1.00 96.75 92 ARG A C 1
ATOM 698 O O . ARG A 1 92 ? -5.933 -0.793 -11.981 1.00 96.75 92 ARG A O 1
ATOM 705 N N . VAL A 1 93 ? -7.315 -2.569 -11.823 1.00 97.75 93 VAL A N 1
ATOM 706 C CA . VAL A 1 93 ? -8.484 -1.829 -11.317 1.00 97.75 93 VAL A CA 1
ATOM 707 C C . VAL A 1 93 ? -8.180 -1.147 -9.978 1.00 97.75 93 VAL A C 1
ATOM 709 O O . VAL A 1 93 ? -8.487 0.031 -9.807 1.00 97.75 93 VAL A O 1
ATOM 712 N N . GLN A 1 94 ? -7.510 -1.830 -9.043 1.00 97.81 94 GLN A N 1
ATOM 713 C CA . GLN A 1 94 ? -7.106 -1.240 -7.758 1.00 97.81 94 GLN A CA 1
ATOM 714 C C . GLN A 1 94 ? -6.165 -0.037 -7.936 1.00 97.81 94 GLN A C 1
ATOM 716 O O . GLN A 1 94 ? -6.359 1.008 -7.309 1.00 97.81 94 GLN A O 1
ATOM 721 N N . ARG A 1 95 ? -5.166 -0.151 -8.823 1.00 97.31 95 ARG A N 1
ATOM 722 C CA . ARG A 1 95 ? -4.227 0.943 -9.122 1.00 97.31 95 ARG A CA 1
ATOM 723 C C . ARG A 1 95 ? -4.919 2.109 -9.821 1.00 97.31 95 ARG A C 1
ATOM 725 O O . ARG A 1 95 ? -4.719 3.249 -9.413 1.00 97.31 95 ARG A O 1
ATOM 732 N N . GLN A 1 96 ? -5.757 1.835 -10.822 1.00 97.69 96 GLN A N 1
ATOM 733 C CA . GLN A 1 96 ? -6.545 2.856 -11.521 1.00 97.69 96 GLN A CA 1
ATOM 734 C C . GLN A 1 96 ? -7.459 3.613 -10.558 1.00 97.69 96 GLN A C 1
ATOM 736 O O . GLN A 1 96 ? -7.468 4.840 -10.584 1.00 97.69 96 GLN A O 1
ATOM 741 N N . ARG A 1 97 ? -8.143 2.911 -9.643 1.00 97.12 97 ARG A N 1
ATOM 742 C CA . ARG A 1 97 ? -8.960 3.537 -8.594 1.00 97.12 97 ARG A CA 1
ATOM 743 C C . ARG A 1 97 ? -8.138 4.488 -7.721 1.00 97.12 97 ARG A C 1
ATOM 745 O O . ARG A 1 97 ? -8.562 5.615 -7.488 1.00 97.12 97 ARG A O 1
ATOM 752 N N . SER A 1 98 ? -6.955 4.063 -7.267 1.00 96.50 98 SER A N 1
ATOM 753 C CA . SER A 1 98 ? -6.064 4.918 -6.467 1.00 96.50 98 SER A CA 1
ATOM 754 C C . SER A 1 98 ? -5.574 6.144 -7.245 1.00 96.50 98 SER A C 1
ATOM 756 O O . SER A 1 98 ? -5.520 7.239 -6.690 1.00 96.50 98 SER A O 1
ATOM 758 N N . ILE A 1 99 ? -5.247 5.984 -8.532 1.00 97.56 99 ILE A N 1
ATOM 759 C CA . ILE A 1 99 ? -4.845 7.098 -9.401 1.00 97.56 99 ILE A CA 1
ATOM 760 C C . ILE A 1 99 ? -6.009 8.074 -9.577 1.00 97.56 99 ILE A C 1
ATOM 762 O O . ILE A 1 99 ? -5.816 9.273 -9.409 1.00 97.56 99 ILE A O 1
ATOM 766 N N . LEU A 1 100 ? -7.213 7.578 -9.857 1.00 97.44 100 LEU A N 1
ATOM 767 C CA . LEU A 1 100 ? -8.389 8.411 -10.088 1.00 97.44 100 LEU A CA 1
ATOM 768 C C . LEU A 1 100 ? -8.732 9.261 -8.859 1.00 97.44 100 LEU A C 1
ATOM 770 O O . LEU A 1 100 ? -8.907 10.469 -8.987 1.00 97.44 100 LEU A O 1
ATOM 774 N N . LEU A 1 101 ? -8.724 8.661 -7.664 1.00 95.69 101 LEU A N 1
ATOM 775 C CA . LEU A 1 101 ? -8.967 9.375 -6.404 1.00 95.69 101 LEU A CA 1
ATOM 776 C C . LEU A 1 101 ? -7.961 10.507 -6.148 1.00 95.69 101 LEU A C 1
ATOM 778 O O . LEU A 1 101 ? -8.317 11.500 -5.530 1.00 95.69 101 LEU A O 1
ATOM 782 N N . LYS A 1 102 ? -6.718 10.380 -6.627 1.00 94.62 102 LYS A N 1
ATOM 783 C CA . LYS A 1 102 ? -5.699 11.438 -6.513 1.00 94.62 102 LYS A CA 1
ATOM 784 C C . LYS A 1 1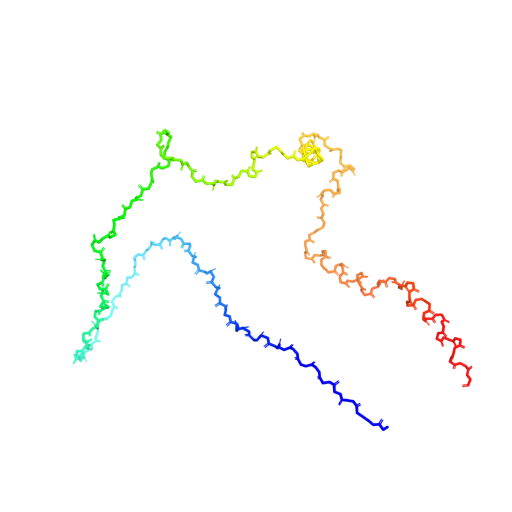02 ? -5.845 12.535 -7.567 1.00 94.62 102 LYS A C 1
ATOM 786 O O . LYS A 1 102 ? -5.348 13.636 -7.365 1.00 94.62 102 LYS A O 1
ATOM 791 N N . ARG A 1 103 ? -6.423 12.214 -8.727 1.00 97.19 103 ARG A N 1
ATOM 792 C CA . ARG A 1 103 ? -6.535 13.135 -9.870 1.00 97.19 103 ARG A CA 1
ATOM 793 C C . ARG A 1 103 ? -7.818 13.952 -9.838 1.00 97.19 103 ARG A C 1
ATOM 795 O O . ARG A 1 103 ? -7.821 15.081 -10.313 1.00 97.19 103 ARG A O 1
ATOM 802 N N . LEU A 1 104 ? -8.892 13.381 -9.308 1.00 96.31 104 LEU A N 1
ATOM 803 C CA . LEU A 1 104 ? -10.162 14.073 -9.151 1.00 96.31 104 LEU A CA 1
ATOM 804 C C . LEU A 1 104 ? -10.168 14.935 -7.887 1.00 96.31 104 LEU A C 1
ATOM 806 O O . LEU A 1 104 ? -9.465 14.662 -6.916 1.00 96.31 104 LEU A O 1
ATOM 810 N N . LYS A 1 105 ? -11.012 15.969 -7.892 1.00 96.19 105 LYS A N 1
ATOM 811 C CA . LYS A 1 105 ? -11.273 16.783 -6.704 1.00 96.19 105 LYS A CA 1
ATOM 812 C C . LYS A 1 105 ? -12.158 15.989 -5.745 1.00 96.19 105 LYS A C 1
ATOM 814 O O . LYS A 1 105 ? -13.330 15.758 -6.028 1.00 96.19 105 LYS A O 1
ATOM 819 N N . VAL A 1 106 ? -11.586 15.561 -4.624 1.00 95.50 106 VAL A N 1
ATOM 820 C CA . VAL A 1 106 ? -12.303 14.823 -3.577 1.00 95.50 106 VAL A CA 1
ATOM 821 C C . VAL A 1 106 ? -12.944 15.814 -2.592 1.00 95.50 106 VAL A C 1
ATOM 823 O O . VAL A 1 106 ? -12.246 16.710 -2.114 1.00 95.50 106 VAL A O 1
ATOM 826 N N . PRO A 1 107 ? -14.240 15.669 -2.253 1.00 96.19 107 PRO A N 1
ATOM 827 C CA . PRO A 1 107 ? -14.908 16.525 -1.272 1.00 96.19 107 PRO A CA 1
ATOM 828 C C . PRO A 1 107 ? -14.233 16.506 0.117 1.00 96.19 107 PRO A C 1
ATOM 830 O O . PRO A 1 107 ? -13.799 15.435 0.558 1.00 96.19 107 PRO A O 1
ATOM 833 N N . PRO A 1 108 ? -14.203 17.633 0.862 1.00 96.12 108 PRO A N 1
ATOM 834 C CA . PRO A 1 108 ? -13.556 17.715 2.178 1.00 96.12 108 PRO A CA 1
ATOM 835 C C . PRO A 1 108 ? -14.003 16.656 3.206 1.00 96.12 108 PRO A C 1
ATOM 837 O O . PRO A 1 108 ? -13.124 16.080 3.852 1.00 96.12 108 PRO A O 1
ATOM 840 N N . PRO A 1 109 ? -15.304 16.297 3.317 1.00 96.81 109 PRO A N 1
ATOM 841 C CA . PRO A 1 109 ? -15.752 15.257 4.252 1.00 96.81 109 PRO A CA 1
ATOM 842 C C . PRO A 1 109 ? -15.163 13.869 3.975 1.00 96.81 109 PRO A C 1
ATOM 844 O O . PRO A 1 109 ? -15.093 13.031 4.868 1.00 96.81 109 PRO A O 1
ATOM 847 N N . ILE A 1 110 ? -14.741 13.605 2.738 1.00 93.81 110 ILE A N 1
ATOM 848 C CA . ILE A 1 110 ? -14.079 12.352 2.359 1.00 93.81 110 ILE A CA 1
ATOM 849 C C . ILE A 1 110 ? -12.564 12.504 2.528 1.00 93.81 110 ILE A C 1
ATOM 851 O O . ILE A 1 110 ? -11.885 11.588 2.990 1.00 93.81 110 ILE A O 1
ATOM 855 N N . ASN A 1 111 ? -12.030 13.679 2.193 1.00 94.69 111 ASN A N 1
ATOM 856 C CA . ASN A 1 111 ? -10.601 13.956 2.251 1.00 94.69 111 ASN A CA 1
ATOM 857 C C . ASN A 1 111 ? -10.033 13.965 3.681 1.00 94.69 111 ASN A C 1
ATOM 859 O O . ASN A 1 111 ? -8.859 13.646 3.856 1.00 94.69 111 ASN A O 1
ATOM 863 N N . GLN A 1 112 ? -10.846 14.265 4.700 1.00 95.50 112 GLN A N 1
ATOM 864 C CA . GLN A 1 112 ? -10.410 14.248 6.105 1.00 95.50 112 GLN A CA 1
ATOM 865 C C . GLN A 1 112 ? -9.785 12.907 6.525 1.00 95.50 112 GLN A C 1
ATOM 867 O O . GLN A 1 112 ? -8.828 12.888 7.285 1.00 95.50 112 GLN A O 1
ATOM 872 N N . PHE A 1 113 ? -10.243 11.783 5.962 1.00 94.75 113 PHE A N 1
ATOM 873 C CA . PHE A 1 113 ? -9.723 10.451 6.293 1.00 94.75 113 PHE A CA 1
ATOM 874 C C . PHE A 1 113 ? -8.382 10.124 5.627 1.00 94.75 113 PHE A C 1
ATOM 876 O O . PHE A 1 113 ? -7.744 9.132 5.974 1.00 94.75 113 PHE A O 1
ATOM 883 N N . THR A 1 114 ? -7.946 10.933 4.659 1.00 94.81 114 THR A N 1
ATOM 884 C CA . THR A 1 114 ? -6.606 10.799 4.070 1.00 94.81 114 THR A CA 1
ATOM 885 C C . THR A 1 114 ? -5.535 11.446 4.946 1.00 94.81 114 THR A C 1
ATOM 887 O O . THR A 1 114 ? -4.375 11.036 4.898 1.00 94.81 114 THR A O 1
ATOM 890 N N . GLN A 1 115 ? -5.928 12.424 5.769 1.00 93.81 115 GLN A N 1
ATOM 891 C CA . GLN A 1 115 ? -5.065 13.106 6.723 1.00 93.81 115 GLN A CA 1
ATOM 892 C C . GLN A 1 115 ? -5.121 12.354 8.053 1.00 93.81 115 GLN A C 1
ATOM 894 O O . GLN A 1 115 ? -6.051 12.498 8.840 1.00 93.81 115 GLN A O 1
ATOM 899 N N . ALA A 1 116 ? -4.134 11.490 8.271 1.00 94.75 116 ALA A N 1
ATOM 900 C CA . ALA A 1 116 ? -4.042 10.680 9.477 1.00 94.75 116 ALA A CA 1
ATOM 901 C C . ALA A 1 116 ? -3.202 11.364 10.566 1.00 94.75 116 ALA A C 1
ATOM 903 O O . ALA A 1 116 ? -2.381 12.238 10.292 1.00 94.75 116 ALA A O 1
ATOM 904 N N . LEU A 1 117 ? -3.390 10.905 11.804 1.00 96.75 117 LEU A N 1
ATOM 905 C CA . LEU A 1 117 ? -2.576 11.287 12.952 1.00 96.75 117 LEU A CA 1
ATOM 906 C C . LEU A 1 117 ? -1.098 10.883 12.748 1.00 96.75 117 LEU A C 1
ATOM 908 O O . LEU A 1 117 ? -0.805 9.875 12.098 1.00 96.75 117 LEU A O 1
ATOM 912 N N . ASP A 1 118 ? -0.162 11.651 13.311 1.00 97.25 118 ASP A N 1
ATOM 913 C CA . ASP A 1 118 ? 1.268 11.381 13.183 1.00 97.25 118 ASP A CA 1
ATOM 914 C C . ASP A 1 118 ? 1.700 10.078 13.882 1.00 97.25 118 ASP A C 1
ATOM 916 O O . ASP A 1 118 ? 1.036 9.517 14.758 1.00 97.25 118 ASP A O 1
ATOM 920 N N . LYS A 1 119 ? 2.870 9.571 13.487 1.00 96.94 119 LYS A N 1
ATOM 921 C CA . LYS A 1 119 ? 3.366 8.274 13.953 1.00 96.94 119 LYS A CA 1
ATOM 922 C C . LYS A 1 119 ? 3.648 8.244 15.460 1.00 96.94 119 LYS A C 1
ATOM 924 O O . LYS A 1 119 ? 3.498 7.183 16.062 1.00 96.94 119 LYS A O 1
ATOM 929 N N . GLN A 1 120 ? 4.090 9.345 16.072 1.00 97.44 120 GLN A N 1
ATOM 930 C CA . GLN A 1 120 ? 4.481 9.342 17.485 1.00 97.44 120 GLN A CA 1
ATOM 931 C C . GLN A 1 120 ? 3.243 9.248 18.373 1.00 97.44 120 GLN A C 1
ATOM 933 O O . GLN A 1 120 ? 3.134 8.322 19.182 1.00 97.44 120 GLN A O 1
ATOM 938 N N . THR A 1 121 ? 2.273 10.128 18.153 1.00 97.31 121 THR A N 1
ATOM 939 C CA . THR A 1 121 ? 1.004 10.124 18.891 1.00 97.31 121 THR A CA 1
ATOM 940 C C . THR A 1 121 ? 0.196 8.850 18.615 1.00 97.31 121 THR A C 1
ATOM 942 O O . THR A 1 121 ? -0.307 8.238 19.557 1.00 97.31 121 THR A O 1
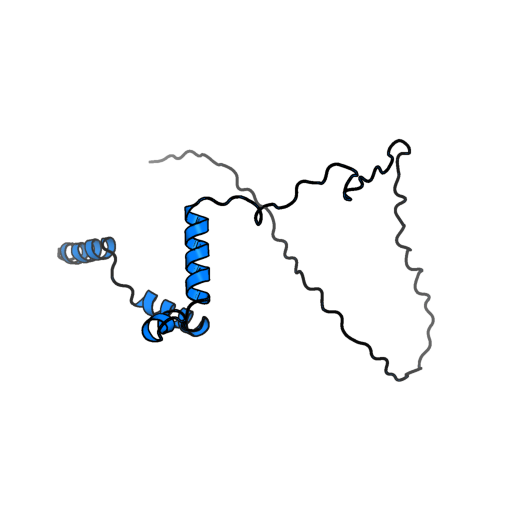ATOM 945 N N . SER A 1 122 ? 0.177 8.342 17.374 1.00 97.50 122 SER A N 1
ATOM 946 C CA . SER A 1 122 ? -0.458 7.059 17.028 1.00 97.50 122 SER A CA 1
ATOM 947 C C . SER A 1 122 ? 0.070 5.901 17.884 1.00 97.50 122 SER A C 1
ATOM 949 O O . SER A 1 122 ? -0.709 5.123 18.439 1.00 97.50 122 SER A O 1
ATOM 951 N N . THR A 1 123 ? 1.393 5.810 18.078 1.00 97.69 123 THR A N 1
ATOM 952 C CA . THR A 1 123 ? 1.972 4.752 18.924 1.00 97.69 123 THR A CA 1
ATOM 953 C C . THR A 1 123 ? 1.603 4.889 20.400 1.00 97.69 123 THR A C 1
ATOM 955 O O . THR A 1 123 ? 1.412 3.875 21.070 1.00 97.69 123 THR A O 1
ATOM 958 N N . GLN A 1 124 ? 1.488 6.113 20.919 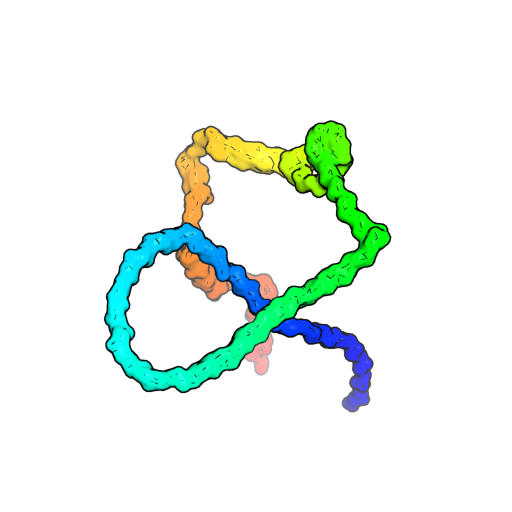1.00 97.69 124 GLN A N 1
ATOM 959 C CA . GLN A 1 124 ? 1.071 6.358 22.302 1.00 97.69 124 GLN A CA 1
ATOM 960 C C . GLN A 1 124 ? -0.400 5.980 22.507 1.00 97.69 124 GLN A C 1
ATOM 962 O O . GLN A 1 124 ? -0.725 5.279 23.466 1.00 97.69 124 GLN A O 1
ATOM 967 N N . LEU A 1 125 ? -1.267 6.364 21.567 1.00 97.88 125 LEU A N 1
ATOM 968 C CA . LEU A 1 125 ? -2.683 6.006 21.590 1.00 97.88 125 LEU A CA 1
ATOM 969 C C . LEU A 1 125 ? -2.885 4.491 21.542 1.00 97.88 125 LEU A C 1
ATOM 971 O O . LEU A 1 125 ? -3.617 3.953 22.367 1.00 97.88 125 LEU A O 1
ATOM 975 N N . PHE A 1 126 ? -2.212 3.774 20.636 1.00 97.38 126 PHE A N 1
ATOM 976 C CA . PHE A 1 126 ? -2.372 2.318 20.560 1.00 97.38 126 PHE A CA 1
ATOM 977 C C . PHE A 1 126 ? -1.874 1.595 21.818 1.00 97.38 126 PHE A C 1
ATOM 979 O O . PHE A 1 126 ? -2.533 0.655 22.255 1.00 97.38 126 PHE A O 1
ATOM 986 N N . LYS A 1 127 ? -0.791 2.063 22.457 1.00 97.38 127 LYS A N 1
ATOM 987 C CA . LYS A 1 127 ? -0.343 1.530 23.760 1.00 97.38 127 LYS A CA 1
ATOM 988 C C . LYS A 1 127 ? -1.401 1.711 24.849 1.00 97.38 127 LYS A C 1
ATOM 990 O O . LYS A 1 127 ? -1.630 0.802 25.645 1.00 97.38 127 LYS A O 1
ATOM 995 N N . LEU A 1 128 ? -2.051 2.875 24.886 1.00 97.50 128 LEU A N 1
ATOM 996 C CA . LEU A 1 128 ? -3.134 3.144 25.829 1.00 97.50 128 LEU A CA 1
ATOM 997 C C . LEU A 1 128 ? -4.330 2.215 25.570 1.00 97.50 128 LEU A C 1
ATOM 999 O O . LEU A 1 128 ? -4.817 1.566 26.492 1.00 97.50 128 LEU A O 1
ATOM 1003 N N . LEU A 1 129 ? -4.773 2.115 24.314 1.00 97.50 129 LEU A N 1
ATOM 1004 C CA . LEU A 1 129 ? -5.913 1.282 23.919 1.00 97.50 129 LEU A CA 1
ATOM 1005 C C . LEU A 1 129 ? -5.662 -0.213 24.153 1.00 97.50 129 LEU A C 1
ATOM 1007 O O . LEU A 1 129 ? -6.592 -0.947 24.475 1.00 97.50 129 LEU A O 1
ATOM 1011 N N . GLU A 1 130 ? -4.416 -0.672 24.031 1.00 96.94 130 GLU A N 1
ATOM 1012 C CA . GLU A 1 130 ? -4.046 -2.058 24.316 1.00 96.94 130 GLU A CA 1
ATOM 1013 C C . GLU A 1 130 ? -4.230 -2.412 25.799 1.00 96.94 130 GLU A C 1
ATOM 1015 O O . GLU A 1 130 ? -4.740 -3.490 26.110 1.00 96.94 130 GLU A O 1
ATOM 1020 N N . LYS A 1 131 ? -3.916 -1.484 26.715 1.00 96.38 131 LYS A N 1
ATOM 1021 C CA . LYS A 1 131 ? -4.139 -1.666 28.160 1.00 96.38 131 LYS A CA 1
ATOM 1022 C C . LYS A 1 131 ? -5.623 -1.818 28.504 1.00 96.38 131 LYS A C 1
ATOM 1024 O O . LYS A 1 131 ? -5.968 -2.592 29.393 1.00 96.38 131 LYS A O 1
ATOM 1029 N N . TYR A 1 132 ? -6.488 -1.102 27.792 1.00 96.12 132 TYR A N 1
ATOM 1030 C CA . TYR A 1 132 ? -7.938 -1.100 28.009 1.00 96.12 132 TYR A CA 1
ATOM 1031 C C . TYR A 1 132 ? -8.698 -1.941 26.976 1.00 96.12 132 TYR A C 1
ATOM 1033 O O . TYR A 1 132 ? -9.881 -1.715 26.719 1.00 96.12 132 TYR A O 1
ATOM 1041 N N . ARG A 1 133 ? -8.032 -2.930 26.370 1.00 94.94 133 ARG A N 1
ATOM 1042 C CA . ARG A 1 133 ? -8.661 -3.801 25.379 1.00 94.94 133 ARG A CA 1
ATOM 1043 C C . ARG A 1 133 ? -9.776 -4.633 26.036 1.00 94.94 133 ARG A C 1
ATOM 1045 O O . ARG A 1 133 ? -9.547 -5.228 27.091 1.00 94.94 133 ARG A O 1
ATOM 1052 N N . PRO A 1 134 ? -10.969 -4.729 25.422 1.00 94.75 134 PRO A N 1
ATOM 1053 C CA . PRO A 1 134 ? -12.073 -5.492 25.989 1.00 94.75 134 PRO A CA 1
ATOM 1054 C C . PRO A 1 134 ? -11.747 -6.986 26.079 1.00 94.75 134 PRO A C 1
ATOM 1056 O O . PRO A 1 134 ? -10.920 -7.522 25.333 1.00 94.75 134 PRO A O 1
ATOM 1059 N N . GLU A 1 135 ? -12.433 -7.679 26.986 1.00 92.00 135 GLU A N 1
ATOM 1060 C CA . GLU A 1 135 ? -12.191 -9.096 27.228 1.00 92.00 135 GLU A CA 1
ATOM 1061 C C . GLU A 1 135 ? -12.478 -9.961 25.997 1.00 92.00 135 GLU A C 1
ATOM 1063 O O . GLU A 1 135 ? -13.498 -9.829 25.317 1.00 92.00 135 GLU A O 1
ATOM 1068 N N . THR A 1 136 ? -11.596 -10.926 25.736 1.00 94.75 136 THR A N 1
ATOM 1069 C CA . THR A 1 136 ? -11.834 -11.923 24.691 1.00 94.75 136 THR A CA 1
ATOM 1070 C C . THR A 1 136 ? -12.911 -12.916 25.128 1.00 94.75 136 THR A C 1
ATOM 1072 O O . THR A 1 136 ? -13.060 -13.210 26.313 1.00 94.75 136 THR A O 1
ATOM 1075 N N . LYS A 1 137 ? -13.626 -13.524 24.170 1.00 92.56 137 LYS A N 1
ATOM 1076 C CA . LYS A 1 137 ? -14.671 -14.532 24.455 1.00 92.56 137 LYS A CA 1
ATOM 1077 C C . LYS A 1 137 ? -14.180 -15.666 25.374 1.00 92.56 137 LYS A C 1
ATOM 1079 O O . LYS A 1 137 ? -14.926 -16.125 26.234 1.00 92.56 137 LYS A O 1
ATOM 1084 N N . LYS A 1 138 ? -12.915 -16.089 25.227 1.00 91.50 138 LYS A N 1
ATOM 1085 C CA . LYS A 1 138 ? -12.276 -17.092 26.099 1.00 91.50 138 LYS A CA 1
ATOM 1086 C C . LYS A 1 138 ? -12.112 -16.569 27.527 1.00 91.50 138 LYS A C 1
ATOM 1088 O O . LYS A 1 138 ? -12.540 -17.252 28.451 1.00 91.50 138 LYS A O 1
ATOM 1093 N N . ARG A 1 139 ? -11.563 -15.356 27.689 1.00 87.88 139 ARG A N 1
ATOM 1094 C CA . ARG A 1 139 ? -11.364 -14.709 28.996 1.00 87.88 139 ARG A CA 1
ATOM 1095 C C . ARG A 1 139 ? -12.688 -14.428 29.696 1.00 87.88 139 ARG A C 1
ATOM 1097 O O . ARG A 1 139 ? -12.786 -14.676 30.886 1.00 87.88 139 ARG A O 1
ATOM 1104 N N . LYS A 1 140 ? -13.725 -14.032 28.955 1.00 89.88 140 LYS A N 1
ATOM 1105 C CA . LYS A 1 140 ? -15.084 -13.872 29.485 1.00 89.88 140 LYS A CA 1
ATOM 1106 C C . LYS A 1 140 ? -15.667 -15.205 29.968 1.00 89.88 140 LYS A C 1
ATOM 1108 O O . LYS A 1 140 ? -16.248 -15.262 31.042 1.00 89.88 140 LYS A O 1
ATOM 1113 N N . LYS A 1 141 ? -15.470 -16.303 29.224 1.00 89.00 141 LYS A N 1
ATOM 1114 C CA . LYS A 1 141 ? -15.920 -17.650 29.631 1.00 89.00 141 LYS A CA 1
ATOM 1115 C C . LYS A 1 141 ? -15.168 -18.168 30.857 1.00 89.00 141 LYS A C 1
ATOM 1117 O O . LYS A 1 141 ? -15.795 -18.746 31.738 1.00 89.00 141 LYS A O 1
ATOM 1122 N N . THR A 1 142 ? -13.847 -17.995 30.919 1.00 86.69 142 THR A N 1
ATOM 1123 C CA . THR A 1 142 ? -13.074 -18.351 32.117 1.00 86.69 142 THR A CA 1
ATOM 1124 C C . THR A 1 142 ? -13.489 -17.471 33.283 1.00 86.69 142 THR A C 1
ATOM 1126 O O . THR A 1 142 ? -13.829 -18.018 34.319 1.00 86.69 142 THR A O 1
ATOM 1129 N N . SER A 1 143 ? -13.583 -16.154 33.070 1.00 81.19 143 SER A N 1
ATOM 1130 C CA . SER A 1 143 ? -14.028 -15.163 34.054 1.00 81.19 143 SER A CA 1
ATOM 1131 C C . SER A 1 143 ? -15.407 -15.498 34.610 1.00 81.19 143 SER A C 1
ATOM 1133 O O . SER A 1 143 ? -15.560 -15.463 35.813 1.00 81.19 143 SER A O 1
ATOM 1135 N N . PHE A 1 144 ? -16.370 -15.935 33.794 1.00 76.75 144 PHE A N 1
ATOM 1136 C CA . PHE A 1 144 ? -17.687 -16.390 34.262 1.00 76.75 144 PHE A CA 1
ATOM 1137 C C . PHE A 1 144 ? -17.629 -17.707 35.060 1.00 76.75 144 PHE A C 1
ATOM 1139 O O . PHE A 1 144 ? -18.356 -17.887 36.030 1.00 76.75 144 PHE A O 1
ATOM 1146 N N . LYS A 1 145 ? -16.745 -18.638 34.681 1.00 79.94 145 LYS A N 1
ATOM 1147 C CA . LYS A 1 145 ? -16.595 -19.937 35.358 1.00 79.94 145 LYS A CA 1
ATOM 1148 C C . LYS A 1 145 ? -15.848 -19.856 36.694 1.00 79.94 145 LYS A C 1
ATOM 1150 O O . LYS A 1 145 ? -16.122 -20.665 37.573 1.00 79.94 145 LYS A O 1
ATOM 1155 N N . THR A 1 146 ? -14.898 -18.933 36.854 1.00 72.31 146 THR A N 1
ATOM 1156 C CA . THR A 1 146 ? -14.080 -18.815 38.081 1.00 72.31 146 THR A CA 1
ATOM 1157 C C . THR A 1 146 ? -14.879 -18.464 39.349 1.00 72.31 146 THR A C 1
ATOM 1159 O O . THR A 1 146 ? -14.661 -19.136 40.352 1.00 72.31 146 THR A O 1
ATOM 1162 N N . PRO A 1 147 ? -15.794 -17.470 39.347 1.00 66.31 147 PRO A N 1
ATOM 1163 C CA . PRO A 1 147 ? -16.644 -17.122 40.484 1.00 66.31 147 PRO A CA 1
ATOM 1164 C C . PRO A 1 147 ? -17.488 -18.305 40.946 1.00 66.31 147 PRO A C 1
ATOM 1166 O O . PRO A 1 147 ? -17.524 -18.598 42.131 1.00 66.31 147 PRO A O 1
ATOM 1169 N N . CYS A 1 148 ? -18.066 -19.051 39.999 1.00 57.59 148 CYS A N 1
ATOM 1170 C CA . CYS A 1 148 ? -18.914 -20.211 40.280 1.00 57.59 148 CYS A CA 1
ATOM 1171 C C . CYS A 1 148 ? -18.159 -21.393 40.919 1.00 57.59 148 CYS A C 1
ATOM 1173 O O . CYS A 1 148 ? -18.785 -22.312 41.430 1.00 57.59 148 CYS A O 1
ATOM 1175 N N . ARG A 1 149 ? -16.819 -21.402 40.855 1.00 58.56 149 ARG A N 1
ATOM 1176 C CA . ARG A 1 149 ? -15.956 -22.485 41.357 1.00 58.56 149 ARG A CA 1
ATOM 1177 C C . ARG A 1 149 ? -15.189 -22.106 42.628 1.00 58.56 149 ARG A C 1
ATOM 1179 O O . ARG A 1 149 ? -14.440 -22.930 43.135 1.00 58.56 149 ARG A O 1
ATOM 1186 N N . ARG A 1 150 ? -15.310 -20.856 43.093 1.00 58.16 150 ARG A N 1
ATOM 1187 C CA . ARG A 1 150 ? -14.586 -20.316 44.261 1.00 58.16 150 ARG A CA 1
ATOM 1188 C C . ARG A 1 150 ? -15.360 -20.424 45.576 1.00 58.16 150 ARG A C 1
ATOM 1190 O O . ARG A 1 150 ? -14.814 -20.052 46.606 1.00 58.16 150 ARG A O 1
ATOM 1197 N N . THR A 1 151 ? -16.597 -20.910 45.540 1.00 51.41 151 THR A N 1
ATOM 1198 C CA . THR A 1 151 ? -17.449 -21.118 46.714 1.00 51.41 151 THR A CA 1
ATOM 1199 C C . THR A 1 151 ? -17.600 -22.617 46.985 1.00 51.41 151 THR A C 1
ATOM 1201 O O . THR A 1 151 ? -18.462 -23.262 46.387 1.00 51.41 151 THR A O 1
ATOM 1204 N N . SER A 1 152 ? -16.732 -23.156 47.841 1.00 43.69 152 SER A N 1
ATOM 1205 C CA . SER A 1 152 ? -16.877 -24.428 48.569 1.00 43.69 152 SER A CA 1
ATOM 1206 C C . SER A 1 152 ? -15.839 -24.479 49.680 1.00 43.69 152 SER A C 1
ATOM 1208 O O . SER A 1 152 ? -14.656 -24.257 49.323 1.00 43.69 152 SER A O 1
#

Sequence (152 aa):
MSPVTGSTSATKKTTTTKTATTTKSSATGKTTGGALRKGKKKIAAAPLKSKAESKKITNPLYEKRAKNFGIGQDIQHKRDLTRFVKWPQYIRVQRQRSILLKRLKVPPPINQFTQALDKQTSTQLFKLLEKYRPETKKRKKTSFKTPCRRTS

Foldseek 3Di:
DDDDDDDDDDDDDDDDDDDDDDDDDDDDDDDDDDDDDDDDDDDDDDDDPDPPPPPPPDDPVDDDDDFDQDPPGDDHDDDDCVVVDPDDPVVVVVVVVVVVVVVDDDDPVVCVVVDDDDPVVVVVVVVVCVVVPDDDPVRVVVVVVVVVVPDD

Organism: NCBI:txid392032

Mean predicted aligned error: 19.05 Å

Solvent-accessible surface area (backbone atoms only — not comparable to full-atom values): 11089 Å² total; per-residue (Å²): 137,87,85,92,85,90,86,89,81,83,88,82,87,82,81,90,80,90,78,87,90,80,79,83,83,91,75,85,89,84,91,84,81,88,89,85,91,83,84,92,78,92,72,84,76,73,81,77,78,71,81,74,77,75,78,78,85,73,61,89,89,67,76,91,81,81,82,52,64,53,92,93,60,45,86,64,76,93,68,92,48,82,87,78,52,87,67,60,67,68,59,50,52,55,51,50,52,56,51,48,62,71,73,48,93,66,58,67,91,63,47,54,76,74,64,69,81,55,71,69,62,49,53,54,51,51,57,55,50,61,76,68,54,78,79,48,75,67,55,48,52,48,59,60,50,49,66,76,68,69,76,127

pLDDT: mean 72.8, std 26.36, range [25.23, 98.0]

InterPro domains:
  IPR001921 Large ribosomal subunit protein eL8, eukaryota [PR00882] (66-83)
  IPR001921 Large ribosomal subunit protein eL8, eukaryota [PR00882] (83-100)
  IPR001921 Large ribosomal subunit protein eL8, eukaryota [PR00882] (103-122)
  IPR001921 Large ribosomal subunit protein eL8, eukaryota [PR00882] (127-140)
  IPR029064 Ribosomal protein eL30-like superfamily [G3DSA:3.30.1330.30] (87-150)

Nearest PDB structures (foldseek):
  8q87-assembly1_BG  TM=9.652E-01  e=4.054E-09  Gallus gallus
  7cpv-assembly1_LG  TM=9.324E-01  e=3.773E-09  Mus musculus
  6swa-assembly1_G  TM=9.457E-01  e=1.590E-08  Mus musculus
  8oj3-assembly2_BC  TM=9.643E-01  e=7.197E-08  Candida albicans